Protein AF-A0A3C1JLT2-F1 (afdb_monomer_lite)

Secondary structure (DSSP, 8-state):
--HHHHHHHHHTTSEEEEE-S-HHHHHH---TTPEE--HHHHHH-HHHHHHHSPTTSEEEEE--

Radius of gyration: 11.61 Å; chains: 1; bounding box: 23×24×29 Å

Foldseek 3Di:
DDPVVQVVCVVVVQEQEEEQDDPVVVVVDDDPRYDYQHVVNCVVPVPVSVVPDDPPHHYHYDYD

Sequence (64 aa):
MTALDAFKRVQAGKAILYDTRGAEYFAAGHAQGAISLPVADIERDPTDARRRMVSGKLAVFYCT

Structure (mmCIF, N/CA/C/O backbone):
data_AF-A0A3C1JLT2-F1
#
_entry.id   AF-A0A3C1JLT2-F1
#
loop_
_atom_site.group_PDB
_atom_site.id
_atom_site.type_symbol
_atom_site.label_atom_id
_atom_site.label_alt_id
_atom_site.label_comp_id
_atom_site.label_asym_id
_atom_site.label_entity_id
_atom_site.label_seq_id
_atom_site.pdbx_PDB_ins_code
_atom_site.Cartn_x
_atom_site.Cartn_y
_atom_site.Cartn_z
_atom_site.occupancy
_atom_site.B_iso_or_equiv
_atom_site.auth_seq_id
_atom_site.auth_comp_id
_atom_site.auth_asym_id
_atom_site.auth_atom_id
_atom_site.pdbx_PDB_model_num
ATOM 1 N N . MET A 1 1 ? 2.747 6.632 11.540 1.00 78.25 1 MET A N 1
ATOM 2 C CA . MET A 1 1 ? 1.832 5.501 11.828 1.00 78.25 1 MET A CA 1
ATOM 3 C C . MET A 1 1 ? 2.689 4.266 12.008 1.00 78.25 1 MET A C 1
ATOM 5 O O . MET A 1 1 ? 3.605 4.097 11.215 1.00 78.25 1 MET A O 1
ATOM 9 N N . THR A 1 2 ? 2.448 3.453 13.035 1.00 94.56 2 THR A N 1
ATOM 10 C CA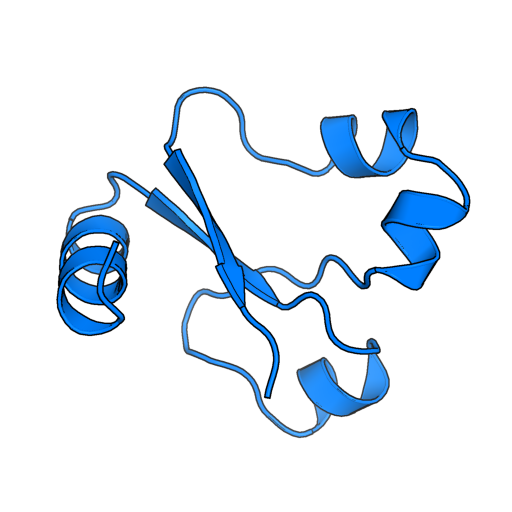 . THR A 1 2 ? 3.209 2.207 13.222 1.00 94.56 2 THR A CA 1
ATOM 11 C C . THR A 1 2 ? 2.667 1.092 12.322 1.00 94.56 2 THR A C 1
ATOM 13 O O . THR A 1 2 ? 1.523 1.163 11.866 1.00 94.56 2 THR A O 1
ATOM 16 N N . ALA A 1 3 ? 3.455 0.036 12.092 1.00 91.56 3 ALA A N 1
ATOM 17 C CA . ALA A 1 3 ? 2.993 -1.145 11.356 1.00 91.56 3 ALA A CA 1
ATOM 18 C C . ALA A 1 3 ? 1.778 -1.811 12.035 1.00 91.56 3 ALA A C 1
ATOM 20 O O . ALA A 1 3 ? 0.841 -2.238 11.362 1.00 91.56 3 ALA A O 1
ATOM 21 N N . LEU A 1 4 ? 1.743 -1.819 13.373 1.00 94.25 4 LEU A N 1
ATOM 22 C CA . LEU A 1 4 ? 0.611 -2.339 14.139 1.00 94.25 4 LEU A CA 1
ATOM 23 C C . LEU A 1 4 ? -0.663 -1.508 13.921 1.00 9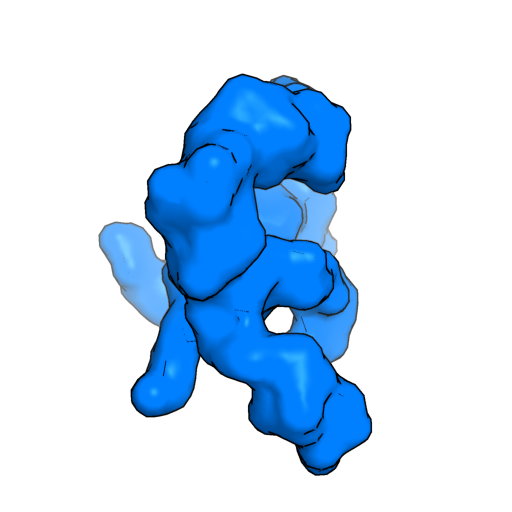4.25 4 LEU A C 1
ATOM 25 O O . LEU A 1 4 ? -1.746 -2.067 13.749 1.00 94.25 4 LEU A O 1
ATOM 29 N N . ASP A 1 5 ? -0.551 -0.179 13.904 1.00 95.12 5 ASP A N 1
ATOM 30 C CA . ASP A 1 5 ? -1.698 0.702 13.653 1.00 95.12 5 ASP A CA 1
ATOM 31 C C . ASP A 1 5 ? -2.223 0.556 12.224 1.00 95.12 5 ASP A C 1
ATOM 33 O O . ASP A 1 5 ? -3.438 0.536 12.009 1.00 95.12 5 ASP A O 1
ATOM 37 N N . ALA A 1 6 ? -1.315 0.435 11.250 1.00 93.00 6 ALA A N 1
ATOM 38 C CA . ALA A 1 6 ? -1.658 0.158 9.861 1.00 93.00 6 ALA A CA 1
ATOM 39 C C . ALA A 1 6 ? -2.446 -1.152 9.747 1.00 93.00 6 ALA A C 1
ATOM 41 O O . ALA A 1 6 ? -3.558 -1.154 9.220 1.00 93.00 6 ALA A O 1
ATOM 42 N N . PHE A 1 7 ? -1.919 -2.233 10.328 1.00 93.25 7 PHE A N 1
ATOM 43 C CA . PHE A 1 7 ? -2.564 -3.543 10.341 1.00 93.25 7 PHE A CA 1
ATOM 44 C C . PHE A 1 7 ? -3.969 -3.490 10.953 1.00 93.25 7 PHE A C 1
ATOM 46 O O . PHE A 1 7 ? -4.933 -3.933 10.331 1.00 93.25 7 PHE A O 1
ATOM 53 N N . LYS A 1 8 ? -4.125 -2.867 12.131 1.00 95.25 8 LYS A N 1
ATOM 54 C CA . LYS A 1 8 ? -5.436 -2.708 12.788 1.00 95.25 8 LYS A CA 1
ATOM 55 C C . LYS A 1 8 ? -6.443 -1.961 11.910 1.00 95.25 8 LYS A C 1
ATOM 57 O O . LYS A 1 8 ? -7.619 -2.316 11.880 1.00 95.25 8 LYS A O 1
ATOM 62 N N . ARG A 1 9 ? -6.006 -0.923 11.192 1.00 94.25 9 ARG A N 1
ATOM 63 C CA . ARG A 1 9 ? -6.878 -0.132 10.306 1.00 94.25 9 ARG A CA 1
ATOM 64 C C . ARG A 1 9 ? -7.272 -0.891 9.043 1.00 94.25 9 ARG A C 1
ATOM 66 O O . ARG A 1 9 ? -8.423 -0.770 8.627 1.00 94.25 9 ARG A O 1
ATOM 73 N N . VAL A 1 10 ? -6.354 -1.667 8.465 1.00 93.88 10 VAL A N 1
ATOM 74 C CA . VAL A 1 10 ? -6.627 -2.539 7.310 1.00 93.88 10 VAL A CA 1
ATOM 75 C C . VAL A 1 10 ? -7.625 -3.629 7.703 1.00 93.88 10 VAL A C 1
ATOM 77 O O . VAL A 1 10 ? -8.659 -3.758 7.055 1.00 93.88 10 VAL A O 1
ATOM 80 N N . GLN A 1 11 ? -7.403 -4.311 8.833 1.00 93.38 11 GLN A N 1
ATOM 81 C CA . GLN A 1 11 ? -8.325 -5.324 9.369 1.00 93.38 11 GLN A CA 1
ATOM 82 C C . GLN A 1 11 ? -9.719 -4.759 9.674 1.00 93.38 11 GLN A C 1
ATOM 84 O O . GLN A 1 11 ? -10.725 -5.423 9.455 1.00 93.38 11 GLN A O 1
ATOM 89 N N . ALA A 1 12 ? -9.798 -3.509 10.139 1.00 94.19 12 ALA A N 1
ATOM 90 C CA . ALA A 1 12 ? -11.067 -2.820 10.371 1.00 94.19 12 ALA A CA 1
ATOM 91 C C . ALA A 1 12 ? -11.731 -2.283 9.084 1.00 94.19 12 ALA A C 1
ATOM 93 O O . ALA A 1 12 ? -12.733 -1.574 9.171 1.00 94.19 12 ALA A O 1
ATOM 94 N N . GLY A 1 13 ? -11.154 -2.523 7.900 1.00 91.94 13 GLY A N 1
ATOM 95 C CA . GLY A 1 13 ? -11.655 -2.020 6.617 1.00 91.94 13 GLY A CA 1
ATOM 96 C C . GLY A 1 13 ? -11.552 -0.499 6.436 1.00 91.94 13 GLY A C 1
ATOM 97 O O . GLY A 1 13 ? -12.117 0.038 5.479 1.00 91.94 13 GLY A O 1
ATOM 98 N N . LYS A 1 14 ? -10.837 0.192 7.338 1.00 93.56 14 LYS A N 1
ATOM 99 C CA . LYS A 1 14 ? -10.654 1.658 7.376 1.00 93.56 14 LYS A CA 1
ATOM 100 C C . LYS A 1 14 ? -9.464 2.137 6.544 1.00 93.56 14 LYS A C 1
ATOM 102 O O . LYS A 1 14 ? -9.328 3.334 6.290 1.00 93.56 14 LYS A O 1
ATOM 107 N N . ALA A 1 15 ? -8.597 1.215 6.146 1.00 94.94 15 ALA A N 1
ATOM 108 C CA . ALA A 1 15 ? -7.430 1.485 5.330 1.00 94.94 15 ALA A CA 1
ATOM 109 C C . ALA A 1 15 ? -7.292 0.453 4.210 1.00 94.94 15 ALA A C 1
ATOM 111 O O . ALA A 1 15 ? -7.801 -0.662 4.321 1.00 94.94 15 ALA A O 1
ATOM 112 N N . ILE A 1 16 ? -6.589 0.844 3.153 1.00 95.75 16 ILE A N 1
ATOM 113 C CA . ILE A 1 16 ? -6.175 -0.028 2.057 1.00 95.75 16 ILE A CA 1
ATOM 114 C C . ILE A 1 16 ? -4.655 -0.079 2.055 1.00 95.75 16 ILE A C 1
ATOM 116 O O . ILE A 1 16 ? -3.997 0.958 2.160 1.00 95.75 16 ILE A O 1
ATOM 120 N N . LEU A 1 17 ? -4.123 -1.293 1.963 1.00 95.75 17 LEU A N 1
ATOM 121 C CA . LEU A 1 17 ? -2.694 -1.543 1.924 1.00 95.75 17 LEU A CA 1
ATOM 122 C C . LEU A 1 17 ? -2.230 -1.609 0.466 1.00 95.75 17 LEU A C 1
ATOM 124 O O . LEU A 1 17 ? -2.812 -2.340 -0.331 1.00 95.75 17 LEU A O 1
ATOM 128 N N . TYR A 1 18 ? -1.189 -0.860 0.130 1.00 96.38 18 TYR A N 1
ATOM 129 C CA . TYR A 1 18 ? -0.566 -0.827 -1.187 1.00 96.38 18 TYR A CA 1
ATOM 130 C C . TYR A 1 18 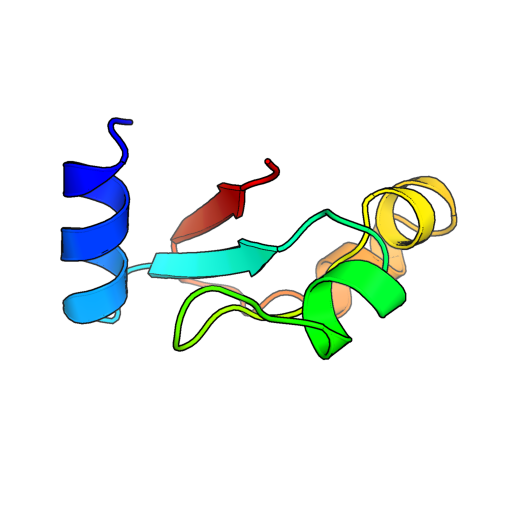? 0.897 -1.257 -1.067 1.00 96.38 18 TYR A C 1
ATOM 132 O O . TYR A 1 18 ? 1.649 -0.688 -0.274 1.00 96.38 18 TYR A O 1
ATOM 140 N N . ASP A 1 19 ? 1.285 -2.257 -1.851 1.00 97.25 19 ASP A N 1
ATOM 141 C CA . ASP A 1 19 ? 2.673 -2.700 -1.983 1.00 97.25 19 ASP A CA 1
ATOM 142 C C . ASP A 1 19 ? 3.335 -1.897 -3.104 1.00 97.25 19 ASP A C 1
ATOM 144 O O . ASP A 1 19 ? 2.895 -1.965 -4.257 1.00 97.25 19 ASP A O 1
ATOM 148 N N . THR A 1 20 ? 4.356 -1.113 -2.761 1.00 97.12 20 THR A N 1
ATOM 149 C CA . THR A 1 20 ? 5.035 -0.221 -3.713 1.00 97.12 20 THR A CA 1
ATOM 150 C C . THR A 1 20 ? 6.281 -0.827 -4.344 1.00 97.12 20 THR A C 1
ATOM 152 O O . THR A 1 20 ? 6.988 -0.142 -5.090 1.00 97.12 20 THR A O 1
ATOM 155 N N . ARG A 1 21 ? 6.558 -2.106 -4.075 1.00 97.50 21 ARG A N 1
ATOM 156 C CA . ARG A 1 21 ? 7.649 -2.848 -4.713 1.00 97.50 21 ARG A CA 1
ATOM 157 C C . ARG A 1 21 ? 7.295 -3.192 -6.161 1.00 97.50 21 ARG A C 1
ATOM 159 O O . ARG A 1 21 ? 6.151 -3.053 -6.592 1.00 97.50 21 ARG A O 1
ATOM 166 N N . GLY A 1 22 ? 8.292 -3.660 -6.910 1.00 96.62 22 GLY A N 1
ATOM 167 C CA . GLY A 1 22 ? 8.091 -4.209 -8.251 1.00 96.62 22 GLY A CA 1
ATOM 168 C C . GLY A 1 22 ? 7.051 -5.336 -8.273 1.00 96.62 22 GLY A C 1
ATOM 169 O O . GLY A 1 22 ? 6.851 -6.048 -7.281 1.00 96.62 22 GLY A O 1
ATOM 170 N N . ALA A 1 23 ? 6.381 -5.496 -9.415 1.00 95.12 23 ALA A N 1
ATOM 171 C CA . ALA A 1 23 ? 5.342 -6.508 -9.603 1.00 95.12 23 ALA A CA 1
ATOM 172 C C . ALA A 1 23 ? 5.871 -7.935 -9.368 1.00 95.12 23 ALA A C 1
ATOM 174 O O . ALA A 1 23 ? 5.146 -8.797 -8.875 1.00 95.12 23 ALA A O 1
ATOM 175 N N . GLU A 1 24 ? 7.150 -8.169 -9.655 1.00 95.81 24 GLU A N 1
ATOM 176 C CA . GLU A 1 24 ? 7.866 -9.414 -9.403 1.00 95.81 24 GLU A CA 1
ATOM 177 C C . GLU A 1 24 ? 7.952 -9.752 -7.908 1.00 95.81 24 GLU A C 1
ATOM 179 O O . GLU A 1 24 ? 7.707 -10.894 -7.518 1.00 95.81 24 GLU A O 1
ATOM 184 N N . TYR A 1 25 ? 8.207 -8.760 -7.049 1.00 96.31 25 TYR A N 1
ATOM 185 C CA . TYR A 1 25 ? 8.265 -8.954 -5.598 1.00 96.31 25 TYR A CA 1
ATOM 186 C C . TYR A 1 25 ? 6.877 -9.155 -5.003 1.00 96.31 25 TYR A C 1
ATOM 188 O O . TYR A 1 25 ? 6.707 -9.957 -4.087 1.00 96.31 25 TYR A O 1
ATOM 196 N N . PHE A 1 26 ? 5.878 -8.455 -5.543 1.00 96.88 26 PHE A N 1
ATOM 197 C CA . PHE A 1 26 ? 4.487 -8.679 -5.176 1.00 96.88 26 PHE A CA 1
ATOM 198 C C . PHE A 1 26 ? 4.055 -10.114 -5.512 1.00 96.88 26 PHE A C 1
ATOM 200 O O . PHE A 1 26 ? 3.487 -10.800 -4.663 1.00 96.88 26 PHE A O 1
ATOM 207 N N . ALA A 1 27 ? 4.370 -10.598 -6.717 1.00 96.25 27 ALA A N 1
ATOM 208 C CA . ALA A 1 27 ? 4.039 -11.952 -7.156 1.00 96.25 27 ALA A CA 1
ATOM 209 C C . ALA A 1 27 ? 4.768 -13.042 -6.350 1.00 96.25 27 ALA A C 1
ATOM 211 O O . ALA A 1 27 ? 4.178 -14.083 -6.067 1.00 96.25 27 ALA A O 1
ATOM 212 N N . ALA A 1 28 ? 6.018 -12.797 -5.944 1.00 96.56 28 ALA A N 1
ATOM 213 C CA . ALA A 1 28 ? 6.788 -13.715 -5.101 1.00 96.56 28 ALA A CA 1
ATOM 214 C C . ALA A 1 28 ? 6.231 -13.843 -3.669 1.00 96.56 28 ALA A C 1
ATOM 216 O O . ALA A 1 28 ? 6.481 -14.841 -2.993 1.00 96.56 28 ALA A O 1
ATOM 217 N N . GLY A 1 29 ? 5.481 -12.843 -3.203 1.00 95.25 29 GLY A N 1
ATOM 218 C CA . GLY A 1 29 ? 4.832 -12.844 -1.899 1.00 95.25 29 GLY A CA 1
ATOM 219 C C . GLY A 1 29 ? 4.605 -11.429 -1.377 1.00 95.25 29 GLY A C 1
ATOM 220 O O . GLY A 1 29 ? 5.512 -10.594 -1.353 1.00 95.25 29 GLY A O 1
ATOM 221 N N . HIS A 1 30 ? 3.389 -11.161 -0.913 1.00 95.88 30 HIS A N 1
ATOM 222 C CA . HIS A 1 30 ? 2.971 -9.855 -0.408 1.00 95.88 30 HIS A CA 1
ATOM 223 C C . HIS A 1 30 ? 2.081 -9.997 0.829 1.00 95.88 30 HIS A C 1
ATOM 225 O O . HIS A 1 30 ? 1.579 -11.080 1.141 1.00 95.88 30 HIS A O 1
ATOM 231 N N . ALA A 1 31 ? 1.892 -8.894 1.554 1.00 93.75 31 ALA A N 1
ATOM 232 C CA . ALA A 1 31 ? 1.006 -8.860 2.709 1.00 93.75 31 ALA A CA 1
ATOM 233 C C . ALA A 1 31 ? -0.447 -9.139 2.291 1.00 93.75 31 ALA A C 1
ATOM 235 O O . ALA A 1 31 ? -0.936 -8.602 1.297 1.00 93.75 31 ALA A O 1
ATOM 236 N N . GLN A 1 32 ? -1.158 -9.960 3.067 1.00 92.00 32 GLN A N 1
ATOM 237 C CA . GLN A 1 32 ? -2.538 -10.332 2.762 1.00 92.00 32 GLN A CA 1
ATOM 238 C C . GLN A 1 32 ? -3.436 -9.091 2.612 1.00 92.00 32 GLN A C 1
ATOM 240 O O . GLN A 1 32 ? -3.489 -8.237 3.497 1.00 92.00 32 GLN A O 1
ATOM 245 N N . GLY A 1 33 ? -4.162 -9.013 1.493 1.00 91.06 33 GLY A N 1
ATOM 246 C CA . GLY A 1 33 ? -5.050 -7.890 1.179 1.00 91.06 33 GLY A CA 1
ATOM 247 C C . GLY A 1 33 ? -4.348 -6.647 0.618 1.00 91.06 33 GLY A C 1
ATOM 248 O O . GLY A 1 33 ? -5.012 -5.627 0.433 1.00 91.06 33 GLY A O 1
ATOM 249 N N . ALA A 1 34 ? -3.039 -6.706 0.347 1.00 95.50 34 ALA A N 1
ATOM 250 C CA . ALA A 1 34 ? -2.329 -5.633 -0.339 1.00 95.50 34 ALA A CA 1
ATOM 251 C C . ALA A 1 34 ? -2.696 -5.555 -1.829 1.00 95.50 34 ALA A C 1
ATOM 253 O O . ALA A 1 34 ? -2.898 -6.569 -2.495 1.00 95.50 34 ALA A O 1
ATOM 254 N N . ILE A 1 35 ? -2.729 -4.334 -2.359 1.00 95.38 35 ILE A N 1
ATOM 255 C CA . ILE A 1 35 ? -2.874 -4.039 -3.786 1.00 95.38 35 ILE A CA 1
ATOM 256 C C . ILE A 1 35 ? -1.502 -3.658 -4.343 1.00 95.38 35 ILE A C 1
ATOM 258 O O . ILE A 1 35 ? -0.807 -2.827 -3.763 1.00 95.38 35 ILE A O 1
ATOM 262 N N . SER A 1 36 ? -1.117 -4.230 -5.483 1.00 96.62 36 SER A N 1
ATOM 263 C CA . SER A 1 36 ? 0.124 -3.848 -6.160 1.00 96.62 36 SER A CA 1
ATOM 264 C C . SER A 1 36 ? 0.008 -2.441 -6.761 1.00 96.62 36 SER A C 1
ATOM 266 O O . SER A 1 36 ? -0.855 -2.177 -7.608 1.00 96.62 36 SER A O 1
ATOM 268 N N . LEU A 1 37 ? 0.888 -1.537 -6.325 1.00 96.75 37 LEU A N 1
ATOM 269 C CA . LEU A 1 37 ? 1.064 -0.202 -6.895 1.00 96.75 37 LEU A CA 1
ATOM 270 C C . LEU A 1 37 ? 2.562 0.157 -6.910 1.00 96.75 37 LEU A C 1
ATOM 272 O O . LEU A 1 37 ? 2.998 0.966 -6.088 1.00 96.75 37 LEU A O 1
ATOM 276 N N . PRO A 1 38 ? 3.358 -0.452 -7.812 1.00 97.19 38 PRO A N 1
ATOM 277 C CA . PRO A 1 38 ? 4.801 -0.248 -7.864 1.00 97.19 38 PRO A CA 1
ATOM 278 C C . PRO A 1 38 ? 5.171 1.229 -7.985 1.00 97.19 38 PRO A C 1
ATOM 280 O O . PRO A 1 38 ? 4.548 1.960 -8.754 1.00 97.19 38 PRO A O 1
ATOM 283 N N . VAL A 1 39 ? 6.227 1.666 -7.295 1.00 96.56 39 VAL A N 1
ATOM 284 C CA . VAL A 1 39 ? 6.670 3.071 -7.362 1.00 96.56 39 VAL A CA 1
ATOM 285 C C . VAL A 1 39 ? 6.990 3.510 -8.795 1.00 96.56 39 VAL A C 1
ATOM 287 O O . VAL A 1 39 ? 6.634 4.616 -9.182 1.00 96.56 39 VAL A O 1
ATOM 290 N N . ALA A 1 40 ? 7.525 2.607 -9.622 1.00 95.88 40 ALA A N 1
ATOM 291 C CA . ALA A 1 40 ? 7.791 2.866 -11.036 1.00 95.88 40 ALA A CA 1
ATOM 292 C C . ALA A 1 40 ? 6.515 3.184 -11.843 1.00 95.88 40 ALA A C 1
ATOM 294 O O . ALA A 1 40 ? 6.557 3.995 -12.766 1.00 95.88 40 ALA A O 1
ATOM 295 N N . ASP A 1 41 ? 5.367 2.589 -11.493 1.00 95.56 41 ASP A N 1
ATOM 296 C CA . ASP A 1 41 ? 4.082 2.936 -12.111 1.00 95.56 41 ASP A CA 1
ATOM 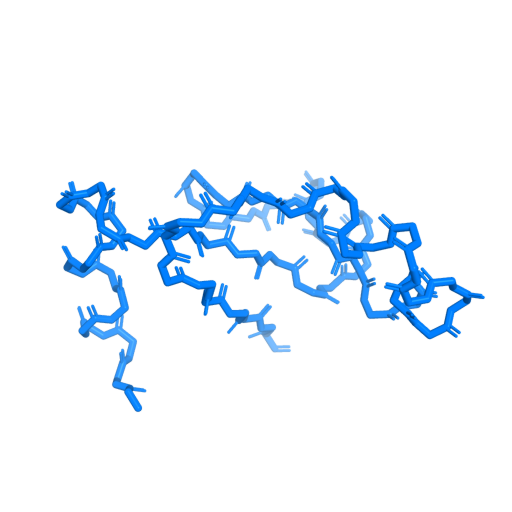297 C C . ASP A 1 41 ? 3.619 4.332 -11.669 1.00 95.56 41 ASP A C 1
ATOM 299 O O . ASP A 1 41 ? 3.081 5.083 -12.483 1.00 95.56 41 ASP A O 1
ATOM 303 N N . ILE A 1 42 ? 3.845 4.678 -10.395 1.00 94.75 42 ILE A N 1
ATOM 304 C CA . ILE A 1 42 ? 3.504 5.987 -9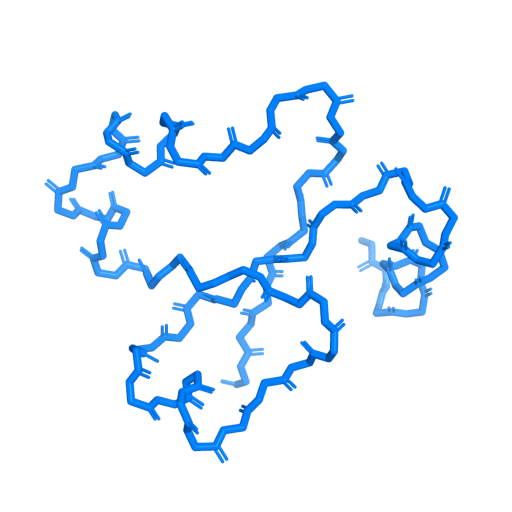.820 1.00 94.75 42 ILE A CA 1
ATOM 305 C C . ILE A 1 42 ? 4.347 7.091 -10.461 1.00 94.75 42 ILE A C 1
ATOM 307 O O . ILE A 1 42 ? 3.808 8.130 -10.820 1.00 94.75 42 ILE A O 1
ATOM 311 N N . GLU A 1 43 ? 5.651 6.873 -10.618 1.00 96.00 43 GLU A N 1
ATOM 312 C CA . GLU A 1 43 ? 6.572 7.826 -11.245 1.00 96.00 43 GLU A CA 1
ATOM 313 C C . GLU A 1 43 ? 6.285 8.000 -12.738 1.00 96.00 43 GLU A C 1
ATOM 315 O O . GLU A 1 43 ? 6.343 9.119 -13.249 1.00 96.00 43 GLU A O 1
ATOM 320 N N . ARG A 1 44 ? 5.934 6.910 -13.433 1.00 97.25 44 ARG A N 1
ATOM 321 C CA . ARG A 1 44 ? 5.590 6.935 -14.859 1.00 97.25 44 ARG A CA 1
ATOM 322 C C . ARG A 1 44 ? 4.306 7.717 -15.132 1.00 97.25 44 ARG A C 1
ATOM 324 O O . ARG A 1 44 ? 4.280 8.521 -16.059 1.00 97.25 44 ARG A O 1
ATOM 331 N N . ASP A 1 45 ? 3.240 7.454 -14.375 1.00 97.06 45 ASP A N 1
ATOM 332 C CA . ASP A 1 45 ? 1.966 8.170 -14.499 1.00 97.06 45 ASP A CA 1
ATOM 333 C C . ASP A 1 45 ? 1.259 8.291 -13.133 1.00 97.06 45 ASP A C 1
ATOM 335 O O . ASP A 1 45 ? 0.449 7.434 -12.750 1.00 97.06 45 ASP A O 1
ATOM 339 N N . PRO A 1 46 ? 1.499 9.395 -12.399 1.00 94.25 46 PRO A N 1
ATOM 340 C CA . PRO A 1 46 ? 0.860 9.637 -11.108 1.00 94.25 46 PRO A CA 1
ATOM 341 C C . PRO A 1 46 ? -0.668 9.748 -11.197 1.00 94.25 46 PRO A C 1
ATOM 343 O O . PRO A 1 46 ? -1.375 9.473 -10.224 1.00 94.25 46 PRO A O 1
ATOM 346 N N . THR A 1 47 ? -1.197 10.171 -12.350 1.00 95.00 47 THR A N 1
ATOM 347 C CA . THR A 1 47 ? -2.641 10.338 -12.548 1.00 95.00 47 THR A CA 1
ATOM 348 C C . THR A 1 47 ? -3.304 8.978 -12.705 1.00 95.00 47 THR A C 1
ATOM 350 O O . THR A 1 47 ? -4.361 8.735 -12.122 1.00 95.00 47 THR A O 1
ATOM 353 N N . ASP A 1 48 ? -2.674 8.071 -13.448 1.00 94.00 48 ASP A N 1
ATOM 354 C CA . ASP A 1 48 ? -3.125 6.689 -13.558 1.00 94.00 48 ASP A CA 1
ATOM 355 C C . ASP A 1 48 ? -3.032 5.939 -12.231 1.00 94.00 48 ASP A C 1
ATOM 357 O O . ASP A 1 48 ? -4.017 5.348 -11.781 1.00 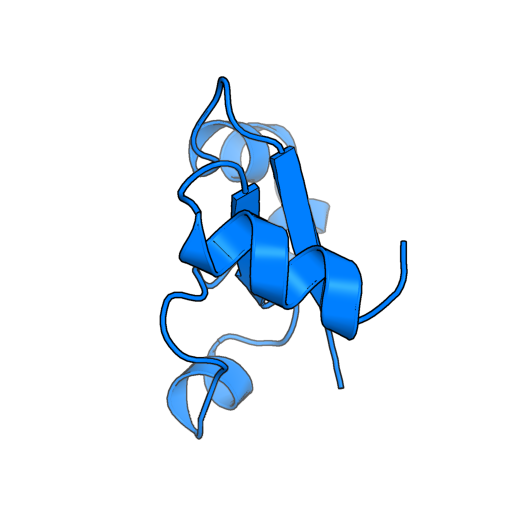94.00 48 ASP A O 1
ATOM 361 N N . ALA A 1 49 ? -1.896 6.058 -11.540 1.00 92.88 49 ALA A N 1
ATOM 362 C CA . ALA A 1 49 ? -1.723 5.478 -10.215 1.00 92.88 49 ALA A CA 1
ATOM 363 C C . ALA A 1 49 ? -2.822 5.945 -9.246 1.00 92.88 49 ALA A C 1
ATOM 365 O O . ALA A 1 49 ? -3.437 5.126 -8.563 1.00 92.88 49 ALA A O 1
ATOM 366 N N . ARG A 1 50 ? -3.154 7.244 -9.249 1.00 91.25 50 ARG A N 1
ATOM 367 C CA . ARG A 1 50 ? -4.252 7.814 -8.451 1.00 91.25 50 ARG A CA 1
ATOM 368 C C . ARG A 1 50 ? -5.616 7.218 -8.817 1.00 91.25 50 ARG A C 1
ATOM 370 O O . ARG A 1 50 ? -6.417 6.997 -7.913 1.00 91.25 50 ARG A O 1
ATOM 377 N N . ARG A 1 51 ? -5.899 6.958 -10.101 1.00 91.31 51 ARG A N 1
ATOM 378 C CA . ARG A 1 51 ? -7.165 6.337 -10.550 1.00 91.31 51 ARG A CA 1
ATOM 379 C C . ARG A 1 51 ? -7.304 4.889 -10.085 1.00 91.31 51 ARG A C 1
ATOM 381 O O . ARG A 1 51 ? -8.415 4.452 -9.802 1.00 91.31 51 ARG A O 1
ATOM 388 N N . ARG A 1 52 ? -6.189 4.162 -9.983 1.00 87.88 52 ARG A N 1
ATOM 389 C CA . ARG A 1 52 ? -6.140 2.778 -9.481 1.00 87.88 52 ARG A CA 1
ATOM 390 C C . ARG A 1 52 ? -6.341 2.684 -7.965 1.00 87.88 52 ARG A C 1
ATOM 392 O O . ARG A 1 52 ? -6.625 1.603 -7.453 1.00 87.88 52 ARG A O 1
ATOM 399 N N . MET A 1 53 ? -6.200 3.793 -7.238 1.00 89.56 53 MET A N 1
ATOM 400 C CA . MET A 1 53 ? -6.408 3.827 -5.794 1.00 89.56 53 MET A CA 1
ATOM 401 C C . MET A 1 53 ? -7.893 3.939 -5.434 1.00 89.56 53 MET A C 1
ATOM 403 O O . MET A 1 53 ? -8.622 4.793 -5.937 1.00 89.56 53 MET A O 1
ATOM 407 N N . VAL A 1 54 ? -8.325 3.125 -4.470 1.00 81.94 54 VAL A N 1
ATOM 408 C CA . VAL A 1 54 ? -9.668 3.210 -3.884 1.00 81.94 54 VAL A CA 1
ATOM 409 C C . VAL A 1 54 ? -9.775 4.484 -3.045 1.00 81.94 54 VAL A C 1
ATOM 411 O O . VAL A 1 54 ? -9.057 4.657 -2.057 1.00 81.94 54 VAL A O 1
ATOM 414 N N . SER A 1 55 ? -10.684 5.377 -3.435 1.00 75.81 55 SER A N 1
ATOM 415 C CA . SER A 1 55 ? -10.936 6.644 -2.747 1.00 75.81 55 SER A CA 1
ATOM 416 C C . SER A 1 55 ? -11.783 6.452 -1.478 1.00 75.81 55 SER A C 1
ATOM 418 O O . SER A 1 55 ? -12.482 5.454 -1.309 1.00 75.81 55 SER A O 1
ATOM 420 N N . GLY A 1 56 ? -11.692 7.395 -0.535 1.00 82.75 56 GLY A N 1
ATOM 421 C CA . GLY A 1 56 ? -12.504 7.394 0.693 1.00 82.75 56 GLY A CA 1
ATOM 422 C C . GLY A 1 56 ? -11.978 6.538 1.855 1.00 82.75 56 GLY A C 1
ATOM 423 O O . GLY A 1 56 ? -12.541 6.594 2.945 1.00 82.75 56 GLY A O 1
ATOM 424 N N . LYS A 1 57 ? -10.883 5.790 1.670 1.00 85.94 57 LYS A N 1
ATOM 425 C CA . LYS A 1 57 ? -10.176 5.066 2.743 1.00 85.94 57 LYS A CA 1
ATOM 426 C C . LYS A 1 57 ? -8.739 5.558 2.877 1.00 85.94 57 LYS A C 1
ATOM 428 O O . LYS A 1 57 ? -8.162 6.076 1.924 1.00 85.94 57 LYS A O 1
ATOM 433 N N . LEU A 1 58 ? -8.148 5.384 4.060 1.00 92.38 58 LEU A N 1
ATOM 434 C CA . LEU A 1 58 ? -6.741 5.719 4.279 1.00 92.38 58 LEU A CA 1
ATOM 435 C C . LEU A 1 58 ? -5.854 4.821 3.405 1.00 92.38 58 LEU A C 1
ATOM 437 O O . LEU A 1 58 ? -5.881 3.601 3.558 1.00 92.38 58 LEU A O 1
ATOM 441 N N . ALA A 1 59 ? -5.052 5.415 2.526 1.00 94.12 59 ALA A N 1
ATOM 442 C CA . ALA A 1 59 ? -4.032 4.687 1.782 1.00 94.12 59 ALA A CA 1
ATOM 443 C C . ALA A 1 59 ? -2.795 4.466 2.661 1.00 94.12 59 ALA A C 1
ATOM 445 O O . ALA A 1 59 ? -2.267 5.409 3.253 1.00 94.12 59 ALA A O 1
ATOM 446 N N . VAL A 1 60 ? -2.343 3.218 2.747 1.00 95.38 60 VAL A N 1
ATOM 447 C CA . VAL A 1 60 ? -1.125 2.828 3.455 1.00 95.38 60 VAL A CA 1
ATOM 448 C C . VAL A 1 60 ? -0.182 2.194 2.458 1.00 95.38 60 VAL A C 1
ATOM 450 O O . VAL A 1 60 ? -0.526 1.183 1.861 1.00 95.38 60 VAL A O 1
ATOM 453 N N . PHE A 1 61 ? 1.002 2.769 2.306 1.00 95.62 61 PHE A N 1
ATOM 454 C CA . PHE A 1 61 ? 2.044 2.233 1.441 1.00 95.62 61 PHE A CA 1
ATOM 455 C C . PHE A 1 61 ? 3.082 1.500 2.277 1.00 95.62 61 PHE A C 1
ATOM 457 O O . PHE A 1 61 ? 3.415 1.950 3.378 1.00 95.62 61 PHE A O 1
ATOM 464 N N . TYR A 1 62 ? 3.597 0.393 1.755 1.00 95.44 62 TYR A N 1
ATOM 465 C CA . TYR A 1 62 ? 4.750 -0.279 2.332 1.00 95.44 62 TYR A CA 1
ATOM 466 C C . TYR A 1 62 ? 5.691 -0.791 1.243 1.00 95.44 62 TYR A C 1
ATOM 468 O O . TYR A 1 62 ? 5.279 -1.122 0.131 1.00 95.44 62 TYR A O 1
ATOM 476 N N . CYS A 1 63 ? 6.954 -0.896 1.628 1.00 92.75 63 CYS A N 1
ATOM 477 C CA . CYS A 1 63 ? 8.005 -1.614 0.931 1.00 92.75 63 CYS A CA 1
ATOM 478 C C . CYS A 1 63 ? 8.796 -2.437 1.962 1.00 92.75 63 CYS A C 1
ATOM 480 O O . CYS A 1 63 ? 8.582 -2.297 3.171 1.00 92.75 63 CYS A O 1
ATOM 482 N N . THR A 1 64 ? 9.661 -3.323 1.475 1.00 79.56 64 THR A N 1
ATOM 483 C CA . THR A 1 64 ? 10.660 -4.052 2.275 1.00 79.56 64 THR A CA 1
ATOM 484 C C . THR A 1 64 ? 12.019 -3.415 2.108 1.00 79.56 64 THR A C 1
ATOM 486 O O . THR A 1 64 ? 12.312 -3.055 0.945 1.00 79.56 64 THR A O 1
#

pLDDT: mean 93.36, std 4.62, range [75.81, 97.5]